Protein AF-A0A7T4TYA7-F1 (afdb_monomer_lite)

Sequence (87 aa):
MTIARALAYRPLSDTLGEVETPPWRERLRAEDELLEQLDARVEQARRRRAEALKEGAAELGSVYALAKQLGLSWTAVAHAIKKYTTA

Foldseek 3Di:
DDDPPPPPPDPDDDDPPPPPDPDVVVVVVVVVVVVVVVVVVVLVVLLVVLVVLVVVCVVLVHLVSSCVVVVHDSVVSVCSNVVRVDD

Secondary structure (DSSP, 8-state):
------------S----------HHHHHHHHHHHHHHHHHHHHHHHHHHHHHHHHHHHHTSSHHHHHHHHT--HHHHHHHHHHHH--

Structure (mmCIF, N/CA/C/O backbone):
data_AF-A0A7T4TYA7-F1
#
_entry.id   AF-A0A7T4TYA7-F1
#
loop_
_atom_site.group_PDB
_atom_site.id
_atom_site.type_symbol
_atom_site.label_atom_id
_atom_site.label_alt_id
_atom_site.label_comp_id
_atom_site.label_asym_id
_atom_site.label_entity_id
_atom_site.label_seq_id
_atom_site.pdbx_PDB_ins_code
_atom_site.Cartn_x
_atom_site.Cartn_y
_atom_site.Cartn_z
_atom_site.occupancy
_atom_site.B_iso_or_equiv
_atom_site.auth_seq_id
_atom_site.auth_comp_id
_atom_site.auth_asym_id
_atom_site.auth_atom_id
_atom_site.pdbx_PDB_model_num
ATOM 1 N N . MET A 1 1 ? 32.934 1.768 -79.016 1.00 37.59 1 MET A N 1
ATOM 2 C CA . MET A 1 1 ? 33.049 2.279 -77.634 1.00 37.59 1 MET A CA 1
ATOM 3 C C . MET A 1 1 ? 31.650 2.236 -77.035 1.00 37.59 1 MET A C 1
ATOM 5 O O . MET A 1 1 ? 30.784 2.981 -77.473 1.00 37.59 1 MET A O 1
ATOM 9 N N . THR A 1 2 ? 31.384 1.231 -76.206 1.00 38.31 2 THR A N 1
ATOM 10 C CA . THR A 1 2 ? 30.030 0.781 -75.843 1.00 38.31 2 THR A CA 1
ATOM 11 C C . THR A 1 2 ? 29.468 1.608 -74.691 1.00 38.31 2 THR A C 1
ATOM 13 O O . THR A 1 2 ? 30.085 1.700 -73.635 1.00 38.31 2 THR A O 1
ATOM 16 N N . ILE A 1 3 ? 28.292 2.201 -74.901 1.00 44.75 3 ILE A N 1
ATOM 17 C CA . ILE A 1 3 ? 27.546 2.960 -73.895 1.00 44.75 3 ILE A CA 1
ATOM 18 C C . ILE A 1 3 ? 26.835 1.950 -72.987 1.00 44.75 3 ILE A C 1
ATOM 20 O O . ILE A 1 3 ? 25.830 1.357 -73.376 1.00 44.75 3 ILE A O 1
ATOM 24 N N . ALA A 1 4 ? 27.357 1.727 -71.781 1.00 43.69 4 ALA A N 1
ATOM 25 C CA . ALA A 1 4 ? 26.675 0.930 -70.767 1.00 43.69 4 ALA A CA 1
ATOM 26 C C . ALA A 1 4 ? 25.592 1.787 -70.094 1.00 43.69 4 ALA A C 1
ATOM 28 O O . ALA A 1 4 ? 25.833 2.506 -69.127 1.00 43.69 4 ALA A O 1
ATOM 29 N N . ARG A 1 5 ? 24.377 1.713 -70.643 1.00 45.91 5 ARG A N 1
ATOM 30 C CA . ARG A 1 5 ? 23.137 2.159 -70.001 1.00 45.91 5 ARG A CA 1
ATOM 31 C C . ARG A 1 5 ? 22.877 1.249 -68.799 1.00 45.91 5 ARG A C 1
ATOM 33 O O . ARG A 1 5 ? 22.317 0.168 -68.958 1.00 45.91 5 ARG A O 1
ATOM 40 N N . ALA A 1 6 ? 23.301 1.671 -67.609 1.00 50.19 6 ALA A N 1
ATOM 41 C CA . ALA A 1 6 ? 22.907 1.014 -66.370 1.00 50.19 6 ALA A CA 1
ATOM 42 C C . ALA A 1 6 ? 21.401 1.226 -66.174 1.00 50.19 6 ALA A C 1
ATOM 44 O O . ALA A 1 6 ? 20.928 2.327 -65.892 1.00 50.19 6 ALA A O 1
ATOM 45 N N . LEU A 1 7 ? 20.647 0.160 -66.431 1.00 49.41 7 LEU A N 1
ATOM 46 C CA . LEU A 1 7 ? 19.228 0.058 -66.142 1.00 49.41 7 LEU A CA 1
ATOM 47 C C . LEU A 1 7 ? 19.024 0.327 -64.652 1.00 49.41 7 LEU A C 1
ATOM 49 O O . LEU A 1 7 ? 19.684 -0.277 -63.809 1.00 49.41 7 LEU A O 1
ATOM 53 N N . ALA A 1 8 ? 18.112 1.245 -64.351 1.00 53.22 8 ALA A N 1
ATOM 54 C CA . ALA A 1 8 ? 17.616 1.489 -63.013 1.00 53.22 8 ALA A CA 1
ATOM 55 C C . ALA A 1 8 ? 17.032 0.187 -62.444 1.00 53.22 8 ALA A C 1
ATOM 57 O O . ALA A 1 8 ? 15.867 -0.133 -62.673 1.00 53.22 8 ALA A O 1
ATOM 58 N N . TYR A 1 9 ? 17.838 -0.566 -61.698 1.00 45.88 9 TYR A N 1
ATOM 59 C CA . TYR A 1 9 ? 17.323 -1.575 -60.790 1.00 45.88 9 TYR A CA 1
ATOM 60 C C . TYR A 1 9 ? 16.891 -0.848 -59.520 1.00 45.88 9 TYR A C 1
ATOM 62 O O . TYR A 1 9 ? 17.663 -0.659 -58.584 1.00 45.88 9 TYR A O 1
ATOM 70 N N . ARG A 1 10 ? 15.651 -0.360 -59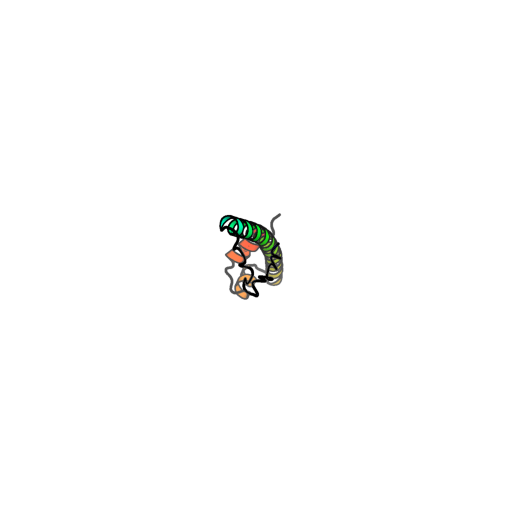.530 1.00 50.00 10 ARG A N 1
ATOM 71 C CA . ARG A 1 10 ? 14.939 -0.018 -58.304 1.00 50.00 10 ARG A CA 1
ATOM 72 C C . ARG A 1 10 ? 14.245 -1.307 -57.864 1.00 50.00 10 ARG A C 1
ATOM 74 O O . ARG A 1 10 ? 13.248 -1.655 -58.498 1.00 50.00 10 ARG A O 1
ATOM 81 N N . PRO A 1 11 ? 14.731 -2.035 -56.842 1.00 50.06 11 PRO A N 1
ATOM 82 C CA . PRO A 1 11 ? 13.896 -3.049 -56.227 1.00 50.06 11 PRO A CA 1
ATOM 83 C C . PRO A 1 11 ? 12.730 -2.313 -55.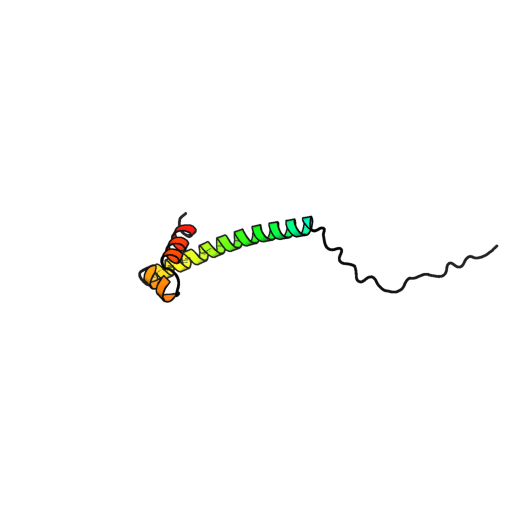563 1.00 50.06 11 PRO A C 1
ATOM 85 O O . PRO A 1 11 ? 12.902 -1.523 -54.634 1.00 50.06 11 PRO A O 1
ATOM 88 N N . LEU A 1 12 ? 11.554 -2.483 -56.155 1.00 52.25 12 LEU A N 1
ATOM 89 C CA . LEU A 1 12 ? 10.291 -1.968 -55.663 1.00 52.25 12 LEU A CA 1
ATOM 90 C C . LEU A 1 12 ? 9.768 -2.939 -54.592 1.00 52.25 12 LEU A C 1
ATOM 92 O O . LEU A 1 12 ? 9.569 -4.108 -54.900 1.00 52.25 12 LEU A O 1
ATOM 96 N N . SER A 1 13 ? 9.540 -2.401 -53.391 1.00 55.94 13 SER A N 1
ATOM 97 C CA . SER A 1 13 ? 8.691 -2.904 -52.294 1.00 55.94 13 SER A CA 1
ATOM 98 C C . SER A 1 13 ? 8.979 -4.288 -51.705 1.00 55.94 13 SER A C 1
ATOM 100 O O . SER A 1 13 ? 8.585 -5.290 -52.281 1.00 55.94 13 SER A O 1
ATOM 102 N N . ASP A 1 14 ? 9.576 -4.315 -50.508 1.00 45.81 14 ASP A N 1
ATOM 103 C CA . ASP A 1 14 ? 9.004 -4.931 -49.289 1.00 45.81 14 ASP A CA 1
ATOM 104 C C . ASP A 1 14 ? 10.109 -5.168 -48.254 1.00 45.81 14 ASP A C 1
ATOM 106 O O . ASP A 1 14 ? 10.690 -6.243 -48.146 1.00 45.81 14 ASP A O 1
ATOM 110 N N . THR A 1 15 ? 10.378 -4.168 -47.428 1.00 50.47 15 THR A N 1
ATOM 111 C CA . THR A 1 15 ? 10.682 -4.464 -46.032 1.00 50.47 15 THR A CA 1
ATOM 112 C C . THR A 1 15 ? 9.745 -3.585 -45.229 1.00 50.47 15 THR A C 1
ATOM 114 O O . THR A 1 15 ? 9.989 -2.397 -45.022 1.00 50.47 15 THR A O 1
ATOM 117 N N . LEU A 1 16 ? 8.615 -4.161 -44.799 1.00 54.09 16 LEU A N 1
ATOM 118 C CA . LEU A 1 16 ? 8.056 -3.788 -43.502 1.00 54.09 16 LEU A CA 1
ATOM 119 C C . LEU A 1 16 ? 9.267 -3.697 -42.586 1.00 54.09 16 LEU A C 1
ATOM 121 O O . LEU A 1 16 ? 9.940 -4.714 -42.437 1.00 54.09 16 LEU A O 1
ATOM 125 N N . GLY A 1 17 ? 9.626 -2.488 -42.140 1.00 48.94 17 GLY A N 1
ATOM 126 C CA . GLY A 1 17 ? 10.810 -2.280 -41.319 1.00 48.94 17 GLY A CA 1
ATOM 127 C C . GLY A 1 17 ? 10.758 -3.314 -40.215 1.00 48.94 17 GLY A C 1
ATOM 128 O O . GLY A 1 17 ? 9.862 -3.257 -39.374 1.00 48.94 17 GLY A O 1
ATOM 129 N N . GLU A 1 18 ? 11.616 -4.325 -40.325 1.00 55.69 18 GLU A N 1
ATOM 130 C CA . GLU A 1 18 ? 11.719 -5.389 -39.353 1.00 55.69 18 GLU A CA 1
ATOM 131 C C . GLU A 1 18 ? 12.088 -4.627 -38.091 1.00 55.69 18 GLU A C 1
ATOM 133 O O . GLU A 1 18 ? 13.158 -4.021 -38.021 1.00 55.69 18 GLU A O 1
ATOM 138 N N . VAL A 1 19 ? 11.121 -4.459 -37.186 1.00 62.28 19 VAL A N 1
ATOM 139 C CA . VAL A 1 19 ? 11.361 -3.781 -35.920 1.00 62.28 19 VAL A CA 1
ATOM 140 C C . VAL A 1 19 ? 12.317 -4.723 -35.221 1.00 62.28 19 VAL A C 1
ATOM 142 O O . VAL A 1 19 ? 11.870 -5.709 -34.632 1.00 62.28 19 VAL A O 1
ATOM 145 N N . GLU A 1 20 ? 13.621 -4.499 -35.409 1.00 67.44 20 GLU A N 1
ATOM 146 C CA . GLU A 1 20 ? 14.663 -5.291 -34.781 1.00 67.44 20 GLU A CA 1
ATOM 147 C C . GLU A 1 20 ? 14.322 -5.281 -33.303 1.00 67.44 20 GLU A C 1
ATOM 149 O O . GLU A 1 20 ? 14.357 -4.249 -32.629 1.00 67.44 20 GLU A O 1
ATOM 154 N N . THR A 1 21 ? 13.831 -6.424 -32.830 1.00 72.94 21 THR A N 1
ATOM 155 C CA . THR A 1 21 ? 13.367 -6.516 -31.460 1.00 72.94 21 THR A CA 1
ATOM 156 C C . THR A 1 21 ? 14.606 -6.303 -30.609 1.00 72.94 21 THR A C 1
ATOM 158 O O . THR A 1 21 ? 15.572 -7.053 -30.799 1.00 72.94 21 THR A O 1
ATOM 161 N N . PRO A 1 22 ? 14.607 -5.319 -29.688 1.00 79.44 22 PRO A N 1
ATOM 162 C CA . PRO A 1 22 ? 15.792 -5.030 -28.908 1.00 79.44 22 PRO A CA 1
ATOM 163 C C . PRO A 1 22 ? 16.295 -6.322 -28.254 1.00 79.44 22 PRO A C 1
ATOM 165 O O . PRO A 1 22 ? 15.472 -7.151 -27.811 1.00 79.44 22 PRO A O 1
ATOM 168 N N . PRO A 1 23 ? 17.622 -6.531 -28.182 1.00 92.38 23 PRO A N 1
ATOM 169 C CA . PRO A 1 23 ? 18.196 -7.668 -27.482 1.00 92.38 23 PRO A CA 1
ATOM 170 C C . PRO A 1 23 ? 17.511 -7.847 -26.126 1.00 92.38 23 PRO A C 1
ATOM 172 O O . PRO A 1 23 ? 17.183 -6.874 -25.449 1.00 92.38 23 PRO A O 1
ATOM 175 N N . TRP A 1 24 ? 17.276 -9.089 -25.698 1.00 95.38 24 TRP A N 1
ATOM 176 C CA . TRP A 1 24 ? 16.489 -9.354 -24.4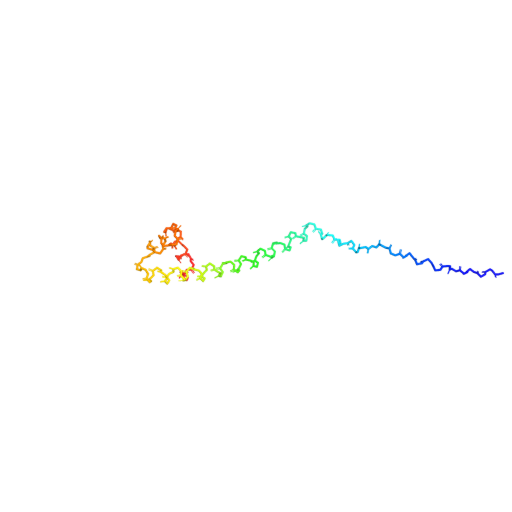82 1.00 95.38 24 TRP A CA 1
ATOM 177 C C . TRP A 1 24 ? 17.021 -8.620 -23.235 1.00 95.38 24 TRP A C 1
ATOM 179 O O . TRP A 1 24 ? 16.243 -8.279 -22.353 1.00 95.38 24 TRP A O 1
ATOM 189 N N . ARG A 1 25 ? 18.326 -8.314 -23.194 1.00 94.75 25 ARG A N 1
ATOM 190 C CA . ARG A 1 25 ? 18.962 -7.520 -22.131 1.00 94.75 25 ARG A CA 1
ATOM 191 C C . ARG A 1 25 ? 18.504 -6.062 -22.097 1.00 94.75 25 ARG A C 1
ATOM 193 O O . ARG A 1 25 ? 18.458 -5.467 -21.030 1.00 94.75 25 ARG A O 1
ATOM 200 N N . GLU A 1 26 ? 18.217 -5.459 -23.244 1.00 95.69 26 GLU A N 1
ATOM 201 C CA . GLU A 1 26 ? 17.679 -4.095 -23.318 1.00 95.69 26 GLU A CA 1
ATOM 202 C C . GLU A 1 26 ? 16.215 -4.061 -22.914 1.00 95.69 26 GLU A C 1
ATOM 204 O O . GLU A 1 26 ? 15.831 -3.203 -22.128 1.00 95.69 26 GLU A O 1
ATOM 209 N N . ARG A 1 27 ? 15.433 -5.049 -23.360 1.00 94.56 27 ARG A N 1
ATOM 210 C CA . ARG A 1 27 ? 14.044 -5.205 -22.914 1.00 94.56 27 ARG A CA 1
ATOM 211 C C . ARG A 1 27 ? 13.959 -5.382 -21.400 1.00 94.56 27 ARG A C 1
ATOM 213 O O . ARG A 1 27 ? 13.171 -4.699 -20.768 1.00 94.56 27 ARG A O 1
ATOM 220 N N . LEU A 1 28 ? 14.817 -6.223 -20.816 1.00 97.25 28 LEU A N 1
ATOM 221 C CA . LEU A 1 28 ? 14.863 -6.410 -19.365 1.00 97.25 28 LEU A CA 1
ATOM 222 C C . LEU A 1 28 ? 15.198 -5.105 -18.627 1.00 97.25 28 LEU A C 1
ATOM 224 O O . LEU A 1 28 ? 14.475 -4.735 -17.713 1.00 97.25 28 LEU A O 1
ATOM 228 N N . ARG A 1 29 ? 16.225 -4.366 -19.074 1.00 96.88 29 ARG A N 1
ATOM 229 C CA . ARG A 1 29 ? 16.584 -3.068 -18.474 1.00 96.88 29 ARG A CA 1
ATOM 230 C C . ARG A 1 29 ? 15.441 -2.052 -18.531 1.00 96.88 29 ARG A C 1
ATOM 232 O O . ARG A 1 29 ? 15.243 -1.323 -17.569 1.00 96.88 29 ARG A O 1
ATOM 239 N N . ALA A 1 30 ? 14.704 -2.008 -19.640 1.00 96.75 30 ALA A N 1
ATOM 240 C CA . ALA A 1 30 ? 13.564 -1.109 -19.787 1.00 96.75 30 ALA A CA 1
ATOM 241 C C . ALA A 1 30 ? 12.407 -1.475 -18.839 1.00 96.75 30 ALA A C 1
ATOM 243 O O . ALA A 1 30 ? 11.794 -0.585 -18.254 1.00 96.75 30 ALA A O 1
ATOM 244 N N . GLU A 1 31 ? 12.125 -2.770 -18.658 1.00 98.06 31 GLU A N 1
ATOM 245 C CA . GLU A 1 31 ? 11.109 -3.225 -17.700 1.00 98.06 31 GLU A CA 1
ATOM 246 C C . GLU A 1 31 ? 11.532 -2.963 -16.250 1.00 98.06 31 GLU A C 1
ATOM 248 O O . GLU A 1 31 ? 10.710 -2.516 -15.454 1.00 98.06 31 GLU A O 1
ATOM 253 N N . ASP A 1 32 ? 12.808 -3.165 -15.909 1.00 98.31 32 ASP A N 1
ATOM 254 C CA . ASP A 1 32 ? 13.333 -2.852 -14.574 1.00 98.31 32 ASP A CA 1
ATOM 255 C C . ASP A 1 32 ? 13.165 -1.354 -14.257 1.00 98.31 32 ASP A C 1
ATOM 257 O O . ASP A 1 32 ? 12.625 -0.992 -13.211 1.00 98.31 32 ASP A O 1
ATOM 261 N N . GLU A 1 33 ? 13.524 -0.470 -15.195 1.00 98.06 33 GLU A N 1
ATOM 262 C CA . GLU A 1 33 ? 13.344 0.980 -15.043 1.00 98.06 33 GLU A CA 1
ATOM 263 C C . GLU A 1 33 ? 11.859 1.373 -14.919 1.00 98.06 33 GLU A C 1
ATOM 265 O O . GLU A 1 33 ? 11.500 2.288 -14.168 1.00 98.06 33 GLU A O 1
ATOM 270 N N . LEU A 1 34 ? 10.964 0.688 -15.637 1.00 98.06 34 LEU A N 1
ATOM 271 C CA . LEU A 1 34 ? 9.525 0.907 -15.512 1.00 98.06 34 LEU A CA 1
ATOM 272 C C . LEU A 1 34 ? 9.005 0.457 -14.142 1.00 98.06 34 LEU A C 1
ATOM 274 O O . LEU A 1 34 ? 8.217 1.177 -13.523 1.00 98.06 34 LEU A O 1
ATOM 278 N N . LEU A 1 35 ? 9.438 -0.707 -13.656 1.00 98.44 35 LEU A N 1
ATOM 279 C CA . LEU A 1 35 ? 9.055 -1.223 -12.344 1.00 98.44 35 LEU A CA 1
ATOM 280 C C . LEU A 1 35 ? 9.506 -0.281 -11.228 1.00 98.44 35 LEU A C 1
ATOM 282 O O . LEU A 1 35 ? 8.695 0.041 -10.363 1.00 98.44 35 LEU A O 1
ATOM 286 N N . GLU A 1 36 ? 10.726 0.254 -11.293 1.00 97.94 36 GLU A N 1
ATOM 287 C CA . GLU A 1 36 ? 11.216 1.249 -10.330 1.00 97.94 36 GLU A CA 1
ATOM 288 C C . GLU A 1 36 ? 10.332 2.508 -10.300 1.00 97.94 36 GLU A C 1
ATOM 290 O O . GLU A 1 36 ? 9.933 2.994 -9.233 1.00 97.94 36 GLU A O 1
ATOM 295 N N . GLN A 1 37 ? 9.952 3.023 -11.474 1.00 97.25 37 GLN A N 1
ATOM 296 C CA . GLN A 1 37 ? 9.057 4.178 -11.575 1.00 97.25 37 GLN A CA 1
ATOM 297 C C . GLN A 1 37 ? 7.651 3.878 -11.043 1.00 97.25 37 GLN A C 1
ATOM 299 O O . GLN A 1 37 ? 7.029 4.726 -10.388 1.00 97.25 37 GLN A O 1
ATOM 304 N N . LEU A 1 38 ? 7.119 2.691 -11.339 1.00 98.31 38 LEU A N 1
ATOM 305 C CA . LEU A 1 38 ? 5.809 2.264 -10.863 1.00 98.31 38 LEU A CA 1
ATOM 306 C C . LEU A 1 38 ? 5.813 2.055 -9.353 1.00 98.31 38 LEU A C 1
ATOM 308 O O . LEU A 1 38 ? 4.871 2.497 -8.699 1.00 98.31 38 LEU A O 1
ATOM 312 N N . ASP A 1 39 ? 6.870 1.482 -8.788 1.00 97.94 39 ASP A N 1
ATOM 313 C CA . ASP A 1 39 ? 6.999 1.272 -7.350 1.00 97.94 39 ASP A CA 1
ATOM 314 C C . ASP A 1 39 ? 6.958 2.593 -6.585 1.00 97.94 39 ASP A C 1
ATOM 316 O O . ASP A 1 39 ? 6.203 2.720 -5.615 1.00 97.94 39 ASP A O 1
ATOM 320 N N . ALA A 1 40 ? 7.660 3.623 -7.068 1.00 95.44 40 ALA A N 1
ATOM 321 C CA . ALA A 1 40 ? 7.591 4.957 -6.475 1.00 95.44 40 ALA A CA 1
ATOM 322 C C . ALA A 1 40 ? 6.157 5.523 -6.492 1.00 95.44 40 ALA A C 1
ATOM 324 O O . ALA A 1 40 ? 5.672 6.069 -5.493 1.00 95.44 40 ALA A O 1
ATOM 325 N N . ARG A 1 41 ? 5.431 5.360 -7.606 1.00 97.62 41 ARG A N 1
ATOM 326 C CA . ARG A 1 41 ? 4.038 5.828 -7.737 1.00 97.62 41 ARG A CA 1
ATOM 327 C C . ARG A 1 41 ? 3.074 5.024 -6.867 1.00 97.62 41 ARG A C 1
ATOM 329 O O . ARG A 1 41 ? 2.177 5.603 -6.250 1.00 97.62 41 ARG A O 1
ATOM 336 N N . VAL A 1 42 ? 3.258 3.708 -6.801 1.00 97.75 42 VAL A N 1
ATOM 337 C CA . VAL A 1 42 ? 2.473 2.794 -5.967 1.00 97.75 42 VAL A CA 1
ATOM 338 C C . VAL A 1 42 ? 2.678 3.128 -4.497 1.00 97.75 42 VAL A C 1
ATOM 340 O O . VAL A 1 42 ? 1.705 3.195 -3.750 1.00 97.75 42 VAL A O 1
ATOM 343 N N . GLU A 1 43 ? 3.907 3.402 -4.075 1.00 96.69 43 GLU A N 1
ATOM 344 C CA . GLU A 1 43 ? 4.220 3.786 -2.702 1.00 96.69 43 GLU A CA 1
ATOM 345 C C . GLU A 1 43 ? 3.529 5.101 -2.309 1.00 96.69 43 GLU A C 1
ATOM 347 O O . GLU A 1 43 ? 2.855 5.177 -1.278 1.00 96.69 43 GLU A O 1
ATOM 352 N N . GLN A 1 44 ? 3.574 6.117 -3.174 1.00 97.12 44 GLN A N 1
ATOM 353 C CA . GLN A 1 44 ? 2.826 7.358 -2.953 1.00 97.12 44 GLN A CA 1
ATOM 354 C C . GLN A 1 44 ? 1.306 7.129 -2.914 1.00 97.12 44 GLN A C 1
ATOM 356 O O . GLN A 1 44 ? 0.606 7.717 -2.086 1.00 97.12 44 GLN A O 1
ATOM 361 N N . ALA A 1 45 ? 0.774 6.271 -3.788 1.00 97.94 45 ALA A N 1
ATOM 362 C CA . ALA A 1 45 ? -0.644 5.924 -3.788 1.00 97.94 45 ALA A CA 1
ATOM 363 C C . ALA A 1 45 ? -1.054 5.192 -2.500 1.00 97.94 45 ALA A C 1
ATOM 365 O O . ALA A 1 45 ? -2.112 5.486 -1.943 1.00 97.94 45 ALA A O 1
ATOM 366 N N . ARG A 1 46 ? -0.206 4.292 -1.984 1.00 97.94 46 ARG A N 1
ATOM 367 C CA . ARG A 1 46 ? -0.419 3.603 -0.703 1.00 97.94 46 ARG A CA 1
ATOM 368 C C . ARG A 1 46 ? -0.487 4.588 0.460 1.00 97.94 46 ARG A C 1
ATOM 370 O O . ARG A 1 46 ? -1.380 4.442 1.289 1.00 97.94 46 ARG A O 1
ATOM 377 N N . ARG A 1 47 ? 0.371 5.613 0.481 1.00 97.69 47 ARG A N 1
ATOM 378 C CA . ARG A 1 47 ? 0.333 6.694 1.484 1.00 97.69 47 ARG A CA 1
ATOM 379 C C . ARG A 1 47 ? -0.966 7.483 1.446 1.00 97.69 47 ARG A C 1
ATOM 381 O O . ARG A 1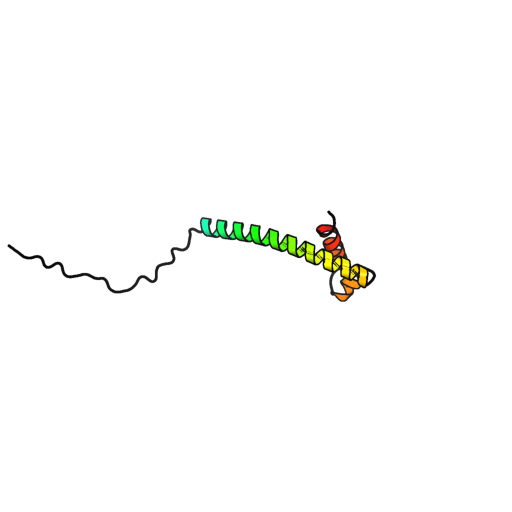 47 ? -1.654 7.556 2.457 1.00 97.69 47 ARG A O 1
ATOM 388 N N . ARG A 1 48 ? -1.374 7.968 0.269 1.00 98.19 48 ARG A N 1
ATOM 389 C CA . ARG A 1 48 ? -2.664 8.669 0.117 1.00 98.19 48 ARG A CA 1
ATOM 390 C C . ARG A 1 48 ? -3.847 7.794 0.531 1.00 98.19 48 ARG A C 1
ATOM 392 O O . ARG A 1 48 ? -4.746 8.254 1.224 1.00 98.19 48 ARG A O 1
ATOM 399 N N . ARG A 1 49 ? -3.829 6.513 0.149 1.00 98.19 49 ARG A N 1
ATOM 400 C CA . ARG A 1 49 ? -4.855 5.549 0.562 1.00 98.19 49 ARG A CA 1
ATOM 401 C C . ARG A 1 49 ? -4.870 5.353 2.077 1.00 98.19 49 ARG A C 1
ATOM 403 O O . ARG A 1 49 ? -5.944 5.233 2.649 1.00 98.19 49 ARG A O 1
ATOM 410 N N . ALA A 1 50 ? -3.710 5.286 2.722 1.00 98.19 50 ALA A N 1
ATOM 411 C CA . ALA A 1 50 ? -3.617 5.104 4.163 1.00 98.19 50 ALA A CA 1
ATOM 412 C C . ALA A 1 50 ? -4.151 6.312 4.945 1.00 98.19 50 ALA A C 1
ATOM 414 O O . ALA A 1 50 ? -4.845 6.105 5.937 1.00 98.19 50 ALA A O 1
ATOM 415 N N . GLU A 1 51 ? -3.920 7.538 4.470 1.00 98.31 51 GLU A N 1
ATOM 416 C CA . GLU A 1 51 ? -4.547 8.734 5.054 1.00 98.31 51 GLU A CA 1
ATOM 417 C C . GLU A 1 51 ? -6.075 8.691 4.917 1.00 98.31 51 GLU A C 1
ATOM 419 O O . GLU A 1 51 ? -6.777 8.840 5.911 1.00 98.31 51 GLU A O 1
ATOM 424 N N . ALA A 1 52 ? -6.607 8.331 3.743 1.00 98.38 52 ALA A N 1
ATOM 425 C CA . ALA A 1 52 ? -8.055 8.167 3.568 1.00 98.38 52 ALA A CA 1
ATOM 426 C C . ALA A 1 52 ? -8.647 7.074 4.486 1.00 98.38 52 ALA A C 1
ATOM 428 O O . ALA A 1 52 ? -9.749 7.215 5.012 1.00 98.38 52 ALA A O 1
ATOM 429 N N . LEU A 1 53 ? -7.911 5.980 4.723 1.00 98.25 53 LEU A N 1
ATOM 430 C CA . LEU A 1 53 ? -8.318 4.953 5.690 1.00 98.25 53 LEU A CA 1
ATOM 431 C C . LEU A 1 53 ? -8.306 5.488 7.128 1.00 98.25 53 LEU A C 1
ATOM 433 O O . LEU A 1 53 ? -9.164 5.116 7.924 1.00 98.25 53 LEU A O 1
ATOM 437 N N . LYS A 1 54 ? -7.345 6.343 7.480 1.00 98.06 54 LYS A N 1
ATOM 438 C CA . LYS A 1 54 ? -7.260 6.972 8.801 1.00 98.06 54 LYS A CA 1
ATOM 439 C C . LYS A 1 54 ? -8.417 7.946 9.026 1.00 98.06 54 LYS A C 1
ATOM 441 O O . LYS A 1 54 ? -9.033 7.898 10.087 1.00 98.06 54 LYS A O 1
ATOM 446 N N . GLU A 1 55 ? -8.742 8.762 8.026 1.00 98.44 55 GLU A N 1
ATOM 447 C CA . GLU A 1 55 ? -9.909 9.652 8.031 1.00 98.44 55 GLU A CA 1
ATOM 448 C C . GLU A 1 55 ? -11.210 8.856 8.189 1.00 98.44 55 GLU A C 1
ATOM 450 O O . GLU A 1 55 ? -11.963 9.094 9.131 1.00 98.44 55 GLU A O 1
ATOM 455 N N . GLY A 1 56 ? -11.428 7.832 7.358 1.00 98.06 56 GLY A N 1
ATOM 456 C CA . GLY A 1 56 ? -12.622 6.986 7.455 1.00 98.06 56 GLY A CA 1
ATOM 457 C C . GLY A 1 56 ? -12.726 6.231 8.786 1.00 98.06 56 GLY A C 1
ATOM 458 O O . GLY A 1 56 ? -13.820 6.028 9.308 1.00 98.06 56 GLY A O 1
ATOM 459 N N . ALA A 1 57 ? -11.597 5.833 9.383 1.00 98.12 57 ALA A N 1
ATOM 460 C CA . ALA A 1 57 ? -11.588 5.202 10.701 1.00 98.12 57 ALA A CA 1
ATOM 461 C C . ALA A 1 57 ? -11.965 6.191 11.813 1.00 98.12 57 ALA A C 1
ATOM 463 O O . ALA A 1 57 ? -12.595 5.780 12.788 1.00 98.12 57 ALA A O 1
ATOM 464 N N . ALA A 1 58 ? -11.598 7.469 11.672 1.00 98.00 58 ALA A N 1
ATOM 465 C CA . ALA A 1 58 ? -12.014 8.529 12.583 1.00 98.00 58 ALA A CA 1
ATOM 466 C C . ALA A 1 58 ? -13.511 8.844 12.429 1.00 98.00 58 ALA A C 1
ATOM 468 O O . ALA A 1 58 ? -14.209 8.940 13.435 1.00 98.00 58 ALA A O 1
ATOM 469 N N . GLU A 1 59 ? -14.018 8.922 11.194 1.00 98.44 59 GLU A N 1
ATOM 470 C CA . GLU A 1 59 ? -15.439 9.159 10.900 1.00 98.44 59 GLU A CA 1
ATOM 471 C C . GLU A 1 59 ? -16.343 8.047 11.456 1.00 98.44 59 GLU A C 1
ATOM 473 O O . GLU A 1 59 ? -17.353 8.318 12.100 1.00 98.44 59 GLU A O 1
ATOM 478 N N . LEU A 1 60 ? -15.951 6.782 11.277 1.00 97.56 60 LEU A N 1
ATOM 479 C CA . LEU A 1 60 ? -16.712 5.618 11.750 1.00 97.56 60 LEU A CA 1
ATOM 480 C C . 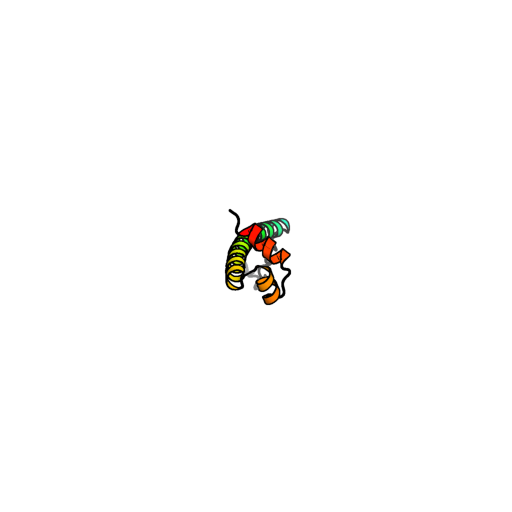LEU A 1 60 ? -16.425 5.251 13.217 1.00 97.56 60 LEU A C 1
ATOM 482 O O . LEU A 1 60 ? -16.956 4.264 13.731 1.00 97.56 60 LEU A O 1
ATOM 486 N N . GLY A 1 61 ? -15.543 5.997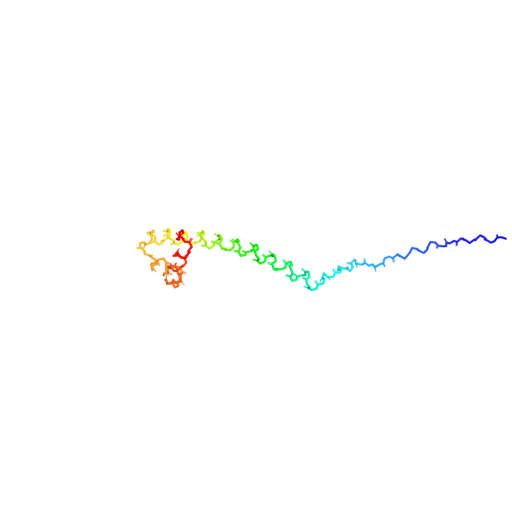 13.886 1.00 97.69 61 GLY A N 1
ATOM 487 C CA . GLY A 1 61 ? -15.171 5.809 15.290 1.00 97.69 61 GLY A CA 1
ATOM 488 C C . GLY A 1 61 ? -14.260 4.611 15.584 1.00 97.69 61 GLY A C 1
ATOM 489 O O . GLY A 1 61 ? -13.824 4.447 16.722 1.00 97.69 61 GLY A O 1
ATOM 490 N N . SER A 1 62 ? -13.945 3.758 14.601 1.00 97.88 62 SER A N 1
ATOM 491 C CA . SER A 1 62 ? -12.918 2.721 14.752 1.00 97.88 62 SER A CA 1
ATOM 492 C C . SER A 1 62 ? -12.410 2.163 13.420 1.00 97.88 62 SER A C 1
ATOM 494 O O . SER A 1 62 ? -13.144 2.041 12.437 1.00 97.88 62 SER A O 1
ATOM 496 N N . VAL A 1 63 ? -11.160 1.685 13.428 1.00 97.88 63 VAL A N 1
ATOM 497 C CA . VAL A 1 63 ? -10.566 0.919 12.313 1.00 97.88 63 VAL A CA 1
ATOM 498 C C . VAL A 1 63 ? -11.361 -0.357 12.018 1.00 97.88 63 VAL A C 1
ATOM 500 O O . VAL A 1 63 ? -11.481 -0.763 10.865 1.00 97.88 63 VAL A O 1
ATOM 503 N N . TYR A 1 64 ? -11.927 -0.986 13.050 1.00 97.94 64 TYR A N 1
ATOM 504 C CA . TYR A 1 64 ? -12.731 -2.195 12.894 1.00 97.94 64 TYR A CA 1
ATOM 505 C C . TYR A 1 64 ? -14.048 -1.924 12.151 1.00 97.94 64 TYR A C 1
ATOM 507 O O . TYR A 1 64 ? -14.389 -2.671 11.235 1.00 97.94 64 TYR A O 1
ATOM 515 N N . ALA A 1 65 ? -14.761 -0.845 12.500 1.00 98.12 65 ALA A N 1
ATOM 516 C CA . ALA A 1 65 ? -15.992 -0.446 11.816 1.00 98.12 65 ALA A CA 1
ATOM 517 C C . ALA A 1 65 ? -15.734 -0.155 10.331 1.00 98.12 65 ALA A C 1
ATOM 519 O O . ALA A 1 65 ? -16.439 -0.689 9.473 1.00 98.12 65 ALA A O 1
ATOM 520 N N . LEU A 1 66 ? -14.661 0.587 10.030 1.00 98.38 66 LEU A N 1
ATOM 521 C CA . LEU A 1 66 ? -14.230 0.831 8.654 1.00 98.38 66 LEU A CA 1
ATOM 522 C C . LEU A 1 66 ? -13.914 -0.470 7.912 1.00 98.38 66 LEU A C 1
ATOM 524 O O . LEU A 1 66 ? -14.398 -0.688 6.804 1.00 98.38 66 LEU A O 1
ATOM 528 N N . ALA A 1 67 ? -13.119 -1.355 8.512 1.00 98.19 67 ALA A N 1
ATOM 529 C CA . ALA A 1 67 ? -12.746 -2.616 7.883 1.00 98.19 67 ALA A CA 1
ATOM 530 C C . ALA A 1 67 ? -13.971 -3.490 7.575 1.00 98.19 67 ALA A C 1
ATOM 532 O O . ALA A 1 67 ? -14.067 -4.041 6.479 1.00 98.19 67 ALA A O 1
ATOM 533 N N . LYS A 1 68 ? -14.943 -3.545 8.495 1.00 98.12 68 LYS A N 1
ATOM 534 C CA . LYS A 1 68 ? -16.217 -4.240 8.289 1.00 98.12 68 LYS A CA 1
ATOM 535 C C . LYS A 1 68 ? -17.014 -3.634 7.130 1.00 98.12 68 LYS A C 1
ATOM 537 O O . LYS A 1 68 ? -17.523 -4.389 6.308 1.00 98.12 68 LYS A O 1
ATOM 542 N N . GLN A 1 69 ? -17.096 -2.305 7.041 1.00 98.00 69 GLN A N 1
ATOM 543 C CA . GLN A 1 69 ? -17.784 -1.611 5.945 1.00 98.00 69 GLN A CA 1
ATOM 544 C C . GLN A 1 69 ? -17.116 -1.866 4.586 1.00 98.00 69 GLN A C 1
ATOM 546 O O . GLN A 1 69 ? -17.807 -2.050 3.590 1.00 98.00 69 GLN A O 1
ATOM 551 N N . LEU A 1 70 ? -15.783 -1.913 4.545 1.00 97.19 70 LEU A N 1
ATOM 552 C CA . LEU A 1 70 ? -15.019 -2.174 3.322 1.00 97.19 70 LEU A CA 1
ATOM 553 C C . LEU A 1 70 ? -14.918 -3.667 2.960 1.00 97.19 70 LEU A C 1
ATOM 555 O O . LEU A 1 70 ? -14.365 -3.992 1.912 1.00 97.19 70 LEU A O 1
ATOM 559 N N . GLY A 1 71 ? -15.393 -4.579 3.816 1.00 98.00 71 GLY A N 1
ATOM 560 C CA . GLY A 1 71 ? -15.217 -6.023 3.624 1.00 98.00 71 GLY A CA 1
ATOM 561 C C . GLY A 1 71 ? -13.751 -6.470 3.686 1.00 98.00 71 GLY A C 1
ATOM 562 O O . GLY A 1 71 ? -13.365 -7.436 3.032 1.00 98.00 71 GLY A O 1
ATOM 563 N N . LEU A 1 72 ? -12.916 -5.753 4.442 1.00 96.69 72 LEU A N 1
ATOM 564 C CA . LEU A 1 72 ? -11.481 -6.004 4.566 1.00 96.69 72 LEU A CA 1
ATOM 565 C C . LEU A 1 72 ? -11.124 -6.552 5.950 1.00 96.69 72 LEU A C 1
ATOM 567 O O . LEU A 1 72 ? -11.828 -6.344 6.936 1.00 96.69 72 LEU A O 1
ATOM 571 N N . SER A 1 73 ? -9.962 -7.200 6.045 1.00 97.50 73 SER A N 1
ATOM 572 C CA . SER A 1 73 ? -9.384 -7.543 7.346 1.00 97.50 73 SER A CA 1
ATOM 573 C C . SER A 1 73 ? -9.010 -6.276 8.119 1.00 97.50 73 SER A C 1
ATOM 575 O O . SER A 1 73 ? -8.265 -5.428 7.618 1.00 97.50 73 SER A O 1
ATOM 577 N N . TRP A 1 74 ? -9.465 -6.175 9.370 1.00 96.56 74 TRP A N 1
ATOM 578 C CA . TRP A 1 74 ? -9.149 -5.037 10.235 1.00 96.56 74 TRP A CA 1
ATOM 579 C C . TRP A 1 74 ? -7.645 -4.895 10.492 1.00 96.56 74 TRP A C 1
ATOM 581 O O . TRP A 1 74 ? -7.144 -3.773 10.544 1.00 96.56 74 TRP A O 1
ATOM 591 N N . THR A 1 75 ? -6.905 -6.008 10.576 1.00 97.75 75 THR A N 1
ATOM 592 C CA . THR A 1 75 ? -5.445 -5.972 10.738 1.00 97.75 75 THR A CA 1
ATOM 593 C C . THR A 1 75 ? -4.776 -5.413 9.491 1.00 97.75 75 THR A C 1
ATOM 595 O O . THR A 1 75 ? -3.862 -4.607 9.610 1.00 97.75 75 THR A O 1
ATOM 598 N N . ALA A 1 76 ? -5.261 -5.751 8.294 1.00 97.62 76 ALA A N 1
ATOM 599 C CA . ALA A 1 76 ? -4.723 -5.205 7.051 1.00 97.62 76 ALA A CA 1
ATOM 600 C C . ALA A 1 76 ? -4.931 -3.684 6.963 1.00 97.62 76 ALA A C 1
ATOM 602 O O . ALA A 1 76 ? -4.015 -2.961 6.570 1.00 97.62 76 ALA A O 1
ATOM 603 N N . VAL A 1 77 ? -6.102 -3.188 7.381 1.00 98.06 77 VAL A N 1
ATOM 604 C CA . VAL A 1 77 ? -6.383 -1.744 7.447 1.00 98.06 77 VAL A CA 1
ATOM 605 C C . VAL A 1 77 ? -5.487 -1.066 8.486 1.00 98.06 77 VAL A C 1
ATOM 607 O O . VAL A 1 77 ? -4.813 -0.090 8.163 1.00 98.06 77 VAL A O 1
ATOM 610 N N . ALA A 1 78 ? -5.409 -1.615 9.701 1.00 97.75 78 ALA A N 1
ATOM 611 C CA . ALA A 1 78 ? -4.572 -1.075 10.771 1.00 97.75 78 ALA A CA 1
ATOM 612 C C . ALA A 1 78 ? -3.087 -1.027 10.378 1.00 97.75 78 ALA A C 1
ATOM 614 O O . ALA A 1 78 ? -2.419 -0.016 10.594 1.00 97.75 78 ALA A O 1
ATOM 615 N N . HIS A 1 79 ? -2.572 -2.094 9.760 1.00 98.06 79 HIS A N 1
ATOM 616 C CA . HIS A 1 79 ? -1.196 -2.152 9.273 1.00 98.06 79 HIS A CA 1
ATOM 617 C C . HIS A 1 79 ? -0.943 -1.151 8.148 1.00 98.06 79 HIS A C 1
ATOM 619 O O . HIS A 1 79 ? 0.111 -0.522 8.147 1.00 98.06 79 HIS A O 1
ATOM 625 N N . ALA A 1 80 ? -1.878 -0.983 7.208 1.00 97.38 80 ALA A N 1
ATOM 626 C CA . ALA A 1 80 ? -1.734 -0.005 6.135 1.00 97.38 80 ALA A CA 1
ATOM 627 C C . ALA A 1 80 ? -1.664 1.425 6.686 1.00 97.38 80 ALA A C 1
ATOM 629 O O . ALA A 1 80 ? -0.752 2.159 6.316 1.00 97.38 80 ALA A O 1
ATOM 630 N N . ILE A 1 81 ? -2.563 1.789 7.610 1.00 97.75 81 ILE A N 1
ATOM 631 C CA . ILE A 1 81 ? -2.528 3.091 8.293 1.00 97.75 81 ILE A CA 1
ATOM 632 C C . ILE A 1 81 ? -1.179 3.250 9.003 1.00 97.75 81 ILE A C 1
ATOM 634 O O . ILE A 1 81 ? -0.396 4.128 8.659 1.00 97.75 81 ILE A O 1
ATOM 638 N N . LYS A 1 82 ? -0.840 2.328 9.912 1.00 97.19 82 LYS A N 1
ATOM 639 C CA . LYS A 1 82 ? 0.404 2.394 10.692 1.00 97.19 82 LYS A CA 1
ATOM 640 C C . LYS A 1 82 ? 1.653 2.506 9.814 1.00 97.19 82 LYS A C 1
ATOM 642 O O . LYS A 1 82 ? 2.550 3.275 10.123 1.00 97.19 82 LYS A O 1
ATOM 647 N N . LYS A 1 83 ? 1.742 1.719 8.741 1.00 97.00 83 LYS A N 1
ATOM 648 C CA . LYS A 1 83 ? 2.937 1.672 7.893 1.00 97.00 83 LYS A CA 1
ATOM 649 C C . LYS A 1 83 ? 3.139 2.961 7.099 1.00 97.00 83 LYS A C 1
ATOM 651 O O . LYS A 1 83 ? 4.279 3.343 6.870 1.00 97.00 83 LYS A O 1
ATOM 656 N N . TYR A 1 84 ? 2.058 3.586 6.643 1.00 96.19 84 TYR A N 1
ATOM 657 C CA . TYR A 1 84 ? 2.137 4.633 5.628 1.00 96.19 84 TYR A CA 1
ATOM 658 C C . TYR A 1 84 ? 1.766 6.037 6.126 1.00 96.19 84 TYR A C 1
ATOM 660 O O . TYR A 1 84 ? 1.996 6.992 5.388 1.00 96.19 84 TYR A O 1
ATOM 668 N N . THR A 1 85 ? 1.253 6.176 7.356 1.00 93.19 85 THR A N 1
ATOM 669 C CA . THR A 1 85 ? 0.932 7.478 7.980 1.00 93.19 85 THR A CA 1
ATOM 670 C C . THR A 1 85 ? 1.834 7.829 9.170 1.00 93.19 85 THR A C 1
ATOM 672 O O . THR A 1 85 ? 1.619 8.844 9.830 1.00 93.19 85 THR A O 1
ATOM 675 N N . THR A 1 86 ? 2.792 6.970 9.531 1.00 85.25 86 THR A N 1
ATOM 676 C CA . THR A 1 86 ? 3.796 7.274 10.562 1.00 85.25 86 THR A CA 1
ATOM 677 C C . THR A 1 86 ? 5.039 7.827 9.868 1.00 85.25 86 THR A C 1
ATOM 679 O O . THR A 1 86 ? 5.549 7.192 8.945 1.00 85.25 86 THR A O 1
ATOM 682 N N . ALA A 1 87 ? 5.435 9.044 10.257 1.00 59.25 87 ALA A N 1
ATOM 683 C CA . ALA A 1 87 ? 6.589 9.765 9.718 1.00 59.25 87 ALA A CA 1
ATOM 684 C C . ALA A 1 87 ? 7.911 9.042 10.003 1.00 59.25 87 ALA A C 1
ATOM 686 O O . ALA A 1 87 ? 8.025 8.452 11.104 1.00 59.25 87 ALA A O 1
#

Organism: NCBI:txid1642299

pLDDT: mean 85.46, std 20.32, range [37.59, 98.44]

Radius of gyration: 30.02 Å; chains: 1; bounding box: 51×19×93 Å